Protein AF-A0A6V7WKJ0-F1 (afdb_monomer_lite)

Secondary structure (DSSP, 8-state):
-HHHHHHHHHHHTTHHHHHTS-HHHHHHHHHTS-HHHHHHHHHH-HHHHHHHHHTTTTTT----SEEEEEEEESS-STTTTTSEEEPGGG--------HHHHHHHHHHHHTT--SSS--TT--TTEEEEEEEESSSSTT-EEEE---SS--SHHHHHHHHHH-

pLDDT: mean 71.61, std 14.11, range [31.75, 94.25]

Sequence (163 aa):
MGEFVTKIIIVELNKMQMLNLPTEVKLDILKFLNIDQLLSFQQTNYYFYCLIRQNEGIMACKRLYSAKPIMVQGTIKKLIEGYNFFEIDSGIFEISLEANLLEKWQAALDRQIPVYLSTYDNPPNKKIYTKVALSYEIYDHYMLKLPVYPKTTEEMKIVRCWL

Structure (mmCIF, N/CA/C/O backbone):
data_AF-A0A6V7WKJ0-F1
#
_entry.id   AF-A0A6V7WKJ0-F1
#
loop_
_atom_site.group_PDB
_atom_site.id
_atom_site.type_symbol
_atom_site.label_atom_id
_atom_site.label_alt_id
_atom_site.label_comp_id
_atom_site.label_asym_id
_atom_site.label_entity_id
_atom_site.label_seq_id
_atom_site.pdbx_PDB_ins_code
_atom_site.Cartn_x
_atom_site.Cartn_y
_atom_site.Cartn_z
_atom_site.occupancy
_atom_site.B_iso_or_equiv
_atom_site.auth_seq_id
_atom_site.auth_comp_id
_atom_site.auth_asym_id
_atom_site.auth_atom_id
_atom_site.pdbx_PDB_model_num
ATOM 1 N N . MET A 1 1 ? -33.364 -0.862 -1.268 1.00 36.88 1 MET A N 1
ATOM 2 C CA . MET A 1 1 ? -33.519 0.506 -0.717 1.00 36.88 1 MET A CA 1
ATOM 3 C C . MET A 1 1 ? -33.253 0.605 0.796 1.00 36.88 1 MET A C 1
ATOM 5 O O . MET A 1 1 ? -33.059 1.714 1.266 1.00 36.88 1 MET A O 1
ATOM 9 N N . GLY A 1 2 ? -33.172 -0.508 1.550 1.00 31.75 2 GLY A N 1
ATOM 10 C CA . GLY A 1 2 ? -32.967 -0.491 3.012 1.00 31.75 2 GLY A CA 1
ATOM 11 C C . GLY A 1 2 ? -31.518 -0.419 3.529 1.00 31.75 2 GLY A C 1
ATOM 12 O O . GLY A 1 2 ? -31.329 -0.022 4.665 1.00 31.75 2 GLY A O 1
ATOM 13 N N . GLU A 1 3 ? -30.488 -0.733 2.732 1.00 38.56 3 GLU A N 1
ATOM 14 C CA . GLU A 1 3 ? -29.079 -0.715 3.199 1.00 38.56 3 GLU A CA 1
ATOM 15 C C . GLU A 1 3 ? -28.390 0.657 3.110 1.00 38.56 3 GLU A C 1
ATOM 17 O O . GLU A 1 3 ? -27.432 0.932 3.834 1.00 38.56 3 GLU A O 1
ATOM 22 N N . PHE A 1 4 ? -28.874 1.540 2.233 1.00 37.06 4 PHE A N 1
ATOM 23 C CA . PHE A 1 4 ? -28.284 2.869 2.040 1.00 37.06 4 PHE A CA 1
ATOM 24 C C . PHE A 1 4 ? -28.633 3.830 3.179 1.00 37.06 4 PHE A C 1
ATOM 26 O O . PHE A 1 4 ? -27.804 4.646 3.573 1.00 37.06 4 PHE A O 1
ATOM 33 N N . VAL A 1 5 ? -29.827 3.693 3.760 1.00 34.88 5 VAL A N 1
ATOM 34 C CA . VAL A 1 5 ? -30.276 4.541 4.872 1.00 34.88 5 VAL A CA 1
ATOM 35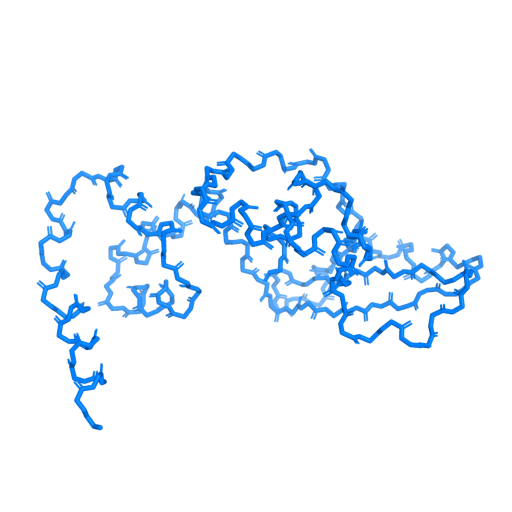 C C . VAL A 1 5 ? -29.554 4.154 6.171 1.00 34.88 5 VAL A C 1
ATOM 37 O O . VAL A 1 5 ? -29.156 5.027 6.937 1.00 34.88 5 VAL A O 1
ATOM 40 N N . THR A 1 6 ? -29.249 2.868 6.378 1.00 35.03 6 THR A N 1
ATOM 41 C CA . THR A 1 6 ? -28.528 2.393 7.573 1.00 35.03 6 THR A CA 1
ATOM 42 C C . THR A 1 6 ? -27.054 2.819 7.594 1.00 35.03 6 THR A C 1
ATOM 44 O O . THR A 1 6 ? -26.534 3.142 8.659 1.00 35.03 6 THR A O 1
ATOM 47 N N . LYS A 1 7 ? -26.374 2.904 6.438 1.00 42.28 7 LYS A N 1
ATOM 48 C CA . LYS A 1 7 ? -24.982 3.400 6.376 1.00 42.28 7 LYS A CA 1
ATOM 49 C C . LYS A 1 7 ? -24.865 4.910 6.599 1.00 42.28 7 LYS A C 1
ATOM 51 O O . LYS A 1 7 ? -23.881 5.352 7.184 1.00 42.28 7 LYS A O 1
ATOM 56 N N . ILE A 1 8 ? -25.864 5.690 6.190 1.00 42.59 8 ILE A N 1
ATOM 57 C CA . ILE A 1 8 ? -25.872 7.147 6.398 1.00 42.59 8 ILE A CA 1
ATOM 58 C C . ILE A 1 8 ? -26.143 7.480 7.875 1.00 42.59 8 ILE A C 1
ATOM 60 O O . ILE A 1 8 ? -25.479 8.345 8.443 1.00 42.59 8 ILE A O 1
ATOM 64 N N . ILE A 1 9 ? -27.017 6.716 8.540 1.00 39.06 9 ILE A N 1
ATOM 65 C CA . ILE A 1 9 ? -27.350 6.921 9.959 1.00 39.06 9 ILE A CA 1
ATOM 66 C C . ILE A 1 9 ? -26.157 6.614 10.891 1.00 39.06 9 ILE A C 1
ATOM 68 O O . ILE A 1 9 ? -25.958 7.335 11.867 1.00 39.06 9 ILE A O 1
ATOM 72 N N . ILE A 1 10 ? -25.298 5.633 10.575 1.00 46.59 10 ILE A N 1
ATOM 73 C CA . ILE A 1 10 ? -24.093 5.334 11.385 1.00 46.59 10 ILE A CA 1
ATOM 74 C C . ILE A 1 10 ? -22.989 6.398 11.205 1.00 46.59 10 ILE A C 1
ATOM 76 O O . ILE A 1 10 ? -22.228 6.657 12.141 1.00 46.59 10 ILE A O 1
ATOM 80 N N . VAL A 1 11 ? -22.914 7.051 10.039 1.00 49.78 11 VAL A N 1
ATOM 81 C CA . VAL A 1 11 ? -21.925 8.112 9.764 1.00 49.78 11 VAL A CA 1
ATOM 82 C C . VAL A 1 11 ? -22.357 9.464 10.345 1.00 49.78 11 VAL A C 1
ATOM 84 O O . VAL A 1 11 ? -21.498 10.241 10.763 1.00 49.78 11 VAL A O 1
ATOM 87 N N . GLU A 1 12 ? -23.658 9.760 10.425 1.00 48.78 12 GLU A N 1
ATOM 88 C CA . GLU A 1 12 ? -24.138 11.033 10.984 1.00 48.78 12 GLU A CA 1
ATOM 89 C C . GLU A 1 12 ? -24.323 11.032 12.509 1.00 48.78 12 GLU A C 1
ATOM 91 O O . GLU A 1 12 ? -23.999 12.039 13.140 1.00 48.78 12 GLU A O 1
ATOM 96 N N . LEU A 1 13 ? -24.729 9.920 13.138 1.00 42.78 13 LEU A N 1
ATOM 97 C CA . LEU A 1 13 ? -24.922 9.867 14.600 1.00 42.78 13 LEU A CA 1
ATOM 98 C C . LEU A 1 13 ? -23.613 9.835 15.420 1.00 42.78 13 LEU A C 1
ATOM 100 O O . LEU A 1 13 ? -23.640 10.111 16.617 1.00 42.78 13 LEU A O 1
ATOM 104 N N . ASN A 1 14 ? -22.457 9.564 14.802 1.00 54.38 14 ASN A N 1
ATOM 105 C CA . ASN A 1 14 ? -21.184 9.361 15.515 1.00 54.38 14 ASN A CA 1
ATOM 106 C C . ASN A 1 14 ? -20.249 10.585 15.582 1.00 54.38 14 ASN A C 1
ATOM 108 O O . ASN A 1 14 ? -19.252 10.550 16.302 1.00 54.38 14 ASN A O 1
ATOM 112 N N . LYS A 1 15 ? -20.528 11.691 14.878 1.00 55.78 15 LYS A N 1
ATOM 113 C CA . LYS A 1 15 ? -19.563 12.808 14.757 1.00 55.78 15 LYS A CA 1
ATOM 114 C C . LYS A 1 15 ? -19.380 13.606 16.055 1.00 55.78 15 LYS A C 1
ATOM 116 O O . LYS A 1 15 ? -18.252 13.946 16.400 1.00 55.78 15 LYS A O 1
ATOM 121 N N . MET A 1 16 ? -20.459 13.863 16.803 1.00 55.41 16 MET A N 1
ATOM 122 C CA . MET A 1 16 ? -20.375 14.537 18.112 1.00 55.41 16 MET A CA 1
ATOM 123 C C . MET A 1 16 ? -19.791 13.637 19.206 1.00 55.41 16 MET A C 1
ATOM 125 O O . MET A 1 16 ? -19.070 14.122 20.072 1.00 55.41 16 MET A O 1
ATOM 129 N N . GLN A 1 17 ? -20.052 12.328 19.155 1.00 66.62 17 GLN A N 1
ATOM 130 C CA . GLN A 1 17 ? -19.491 11.379 20.121 1.00 66.62 17 GLN A CA 1
ATOM 131 C C . GLN A 1 17 ? -17.995 11.164 19.886 1.00 66.62 17 GLN A C 1
ATOM 133 O O . GLN A 1 17 ? -17.217 11.150 20.837 1.00 66.62 17 GLN A O 1
ATOM 138 N N . MET A 1 18 ? -17.573 11.093 18.620 1.00 75.81 18 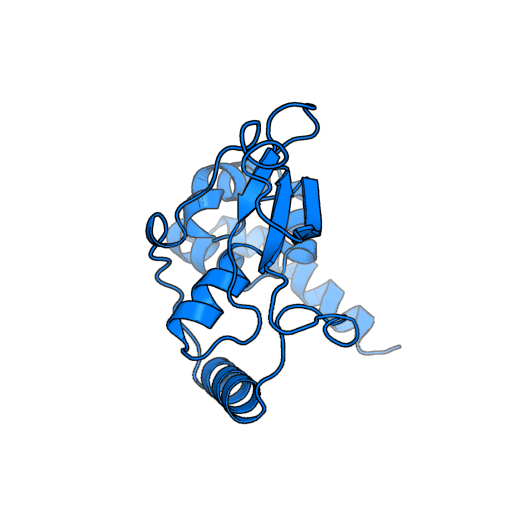MET A N 1
ATOM 139 C CA . MET A 1 18 ? -16.169 10.922 18.266 1.00 75.81 18 MET A CA 1
ATOM 140 C C . MET A 1 18 ? -15.313 12.123 18.680 1.00 75.81 18 MET A C 1
ATOM 142 O O . MET A 1 18 ? -14.178 11.919 19.091 1.00 75.81 18 MET A O 1
ATOM 146 N N . LEU A 1 19 ? -15.832 13.359 18.647 1.00 78.50 19 LEU A N 1
ATOM 147 C CA . LEU A 1 19 ? -15.104 14.548 19.126 1.00 78.50 19 LEU A CA 1
ATOM 148 C C . LEU A 1 19 ? -14.702 14.452 20.608 1.00 78.50 19 LEU A C 1
ATOM 150 O O . LEU A 1 19 ? -13.655 14.987 20.975 1.00 78.50 19 LEU A O 1
ATOM 154 N N . ASN A 1 20 ? -15.470 13.718 21.418 1.00 84.94 20 ASN A N 1
ATOM 155 C CA . ASN A 1 20 ? -15.216 13.527 22.848 1.00 84.94 20 ASN A CA 1
ATOM 156 C C . ASN A 1 20 ? -14.223 12.392 23.152 1.00 84.94 20 ASN A C 1
ATOM 158 O O . ASN A 1 20 ? -13.836 12.214 24.305 1.00 84.94 20 ASN A O 1
ATOM 162 N N . LEU A 1 21 ? -13.805 11.621 22.144 1.00 83.50 21 LEU A N 1
ATOM 163 C CA . LEU A 1 21 ? -12.818 10.560 22.325 1.00 83.50 21 LEU A CA 1
ATOM 164 C C . LEU A 1 21 ? -11.391 11.132 22.431 1.00 83.50 21 LEU A C 1
ATOM 166 O O . LEU A 1 21 ? -11.106 12.197 21.870 1.00 83.50 21 LEU A O 1
ATOM 170 N N . PRO A 1 22 ? -10.460 10.427 23.091 1.00 88.50 22 PRO A N 1
ATOM 171 C CA . PRO A 1 22 ? -9.038 10.746 23.014 1.00 88.50 22 PRO A CA 1
ATOM 172 C C . PRO A 1 22 ? -8.527 10.751 21.567 1.00 88.50 22 PRO A C 1
ATOM 174 O O . PRO A 1 22 ? -9.073 10.071 20.693 1.00 88.50 22 PRO A O 1
ATOM 177 N N . THR A 1 23 ? -7.476 11.527 21.305 1.00 84.50 23 THR A N 1
ATOM 178 C CA . THR A 1 23 ? -6.882 11.673 19.966 1.00 84.50 23 THR A CA 1
ATOM 179 C C . THR A 1 23 ? -6.427 10.333 19.396 1.00 84.50 23 THR A C 1
ATOM 181 O O . THR A 1 23 ? -6.680 10.049 18.231 1.00 84.50 23 THR A O 1
ATOM 184 N N . GLU A 1 24 ? -5.833 9.479 20.221 1.00 82.19 24 GLU A N 1
ATOM 185 C CA . GLU A 1 24 ? -5.335 8.156 19.848 1.00 82.19 24 GLU A CA 1
ATOM 186 C C . GLU A 1 24 ? -6.482 7.262 19.363 1.00 82.19 24 GLU A C 1
ATOM 188 O O . GLU A 1 24 ? -6.414 6.687 18.280 1.00 82.19 24 GLU A O 1
ATOM 193 N N . VAL A 1 25 ? -7.592 7.241 20.109 1.00 80.38 25 VAL A N 1
ATOM 194 C CA . VAL A 1 25 ? -8.785 6.449 19.771 1.00 80.38 25 VAL A CA 1
ATOM 195 C C . VAL A 1 25 ? -9.423 6.951 18.475 1.00 80.38 25 VAL A C 1
ATOM 197 O O . VAL A 1 25 ? -9.848 6.156 17.639 1.00 80.38 25 VAL A O 1
ATOM 200 N N . LYS A 1 26 ? -9.460 8.275 18.264 1.00 86.12 26 LYS A N 1
ATOM 201 C CA . LYS A 1 26 ? -9.928 8.860 16.998 1.00 86.12 26 LYS A CA 1
ATOM 202 C C . LYS A 1 26 ? -9.060 8.401 15.832 1.00 86.12 26 LYS A C 1
ATOM 204 O O . LYS A 1 26 ? -9.602 8.016 14.803 1.00 86.12 26 LYS A O 1
ATOM 209 N N . LEU A 1 27 ? -7.738 8.451 15.981 1.00 82.81 27 LEU A N 1
ATOM 210 C CA . LEU A 1 27 ? -6.799 8.032 14.941 1.00 82.81 27 LEU A CA 1
ATOM 211 C C . LEU A 1 27 ? -6.934 6.542 14.629 1.00 82.81 27 LEU A C 1
ATOM 213 O O . LEU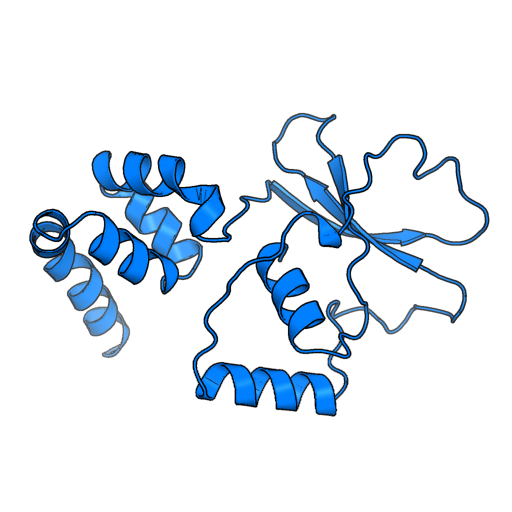 A 1 27 ? -6.931 6.181 13.456 1.00 82.81 27 LEU A O 1
ATOM 217 N N . ASP A 1 28 ? -7.117 5.698 15.642 1.00 77.50 28 ASP A N 1
ATOM 218 C CA . ASP A 1 28 ? -7.355 4.272 15.432 1.00 77.50 28 ASP A CA 1
ATOM 219 C C . ASP A 1 28 ? -8.642 4.021 14.650 1.00 77.50 28 ASP A C 1
ATOM 221 O O . ASP A 1 28 ? -8.599 3.294 13.666 1.00 77.50 28 ASP A O 1
ATOM 225 N N . ILE A 1 29 ? -9.747 4.697 14.981 1.00 80.94 29 ILE A N 1
ATOM 226 C CA . ILE A 1 29 ? -10.995 4.618 14.201 1.00 80.94 29 ILE A CA 1
ATOM 227 C C . ILE A 1 29 ? -10.768 5.072 12.749 1.00 80.94 29 ILE A C 1
ATOM 229 O O . ILE A 1 29 ? -11.230 4.417 11.814 1.00 80.94 29 ILE A O 1
ATOM 233 N N . LEU A 1 30 ? -10.046 6.179 12.546 1.00 81.69 30 LEU A N 1
ATOM 234 C CA . LEU A 1 30 ? -9.785 6.740 11.217 1.00 81.69 30 LEU A CA 1
ATOM 235 C C . LEU A 1 30 ? -8.955 5.804 10.325 1.00 81.69 30 LEU A C 1
ATOM 237 O O . LEU A 1 30 ? -9.181 5.791 9.118 1.00 81.69 30 LEU A O 1
ATOM 241 N N . LYS A 1 31 ? -8.060 4.977 10.888 1.00 76.62 31 LYS A N 1
ATOM 242 C CA . LYS A 1 31 ? -7.279 3.976 10.128 1.00 76.62 31 LYS A CA 1
ATOM 243 C C . LYS A 1 31 ? -8.147 2.901 9.460 1.00 76.62 31 LYS A C 1
ATOM 245 O O . LYS A 1 31 ? -7.698 2.275 8.502 1.00 76.62 31 LYS A O 1
ATOM 250 N N . PHE A 1 32 ? -9.369 2.673 9.948 1.00 70.75 32 PHE A N 1
ATOM 251 C CA . PHE A 1 32 ? -10.295 1.684 9.380 1.00 70.75 32 PHE A CA 1
ATOM 252 C C . PHE A 1 32 ? -11.183 2.245 8.263 1.00 70.75 32 PHE A C 1
ATOM 254 O O . PHE A 1 32 ? -11.896 1.486 7.605 1.00 70.75 32 PHE A O 1
ATOM 261 N N . LEU A 1 33 ? -11.162 3.560 8.040 1.00 71.69 33 LEU A N 1
ATOM 262 C CA . LEU A 1 33 ? -11.923 4.194 6.972 1.00 71.69 33 LEU A CA 1
ATOM 263 C C . LEU A 1 33 ? -11.211 4.021 5.625 1.00 71.69 33 LEU A C 1
ATOM 265 O O . LEU A 1 33 ? -9.989 4.113 5.530 1.00 71.69 33 LEU A O 1
ATOM 269 N N . ASN A 1 34 ? -11.984 3.805 4.559 1.00 66.00 34 ASN A N 1
ATOM 270 C CA . ASN A 1 34 ? -11.442 3.894 3.203 1.00 66.00 34 ASN A CA 1
ATOM 271 C C . ASN A 1 34 ? -11.204 5.364 2.799 1.00 66.00 34 ASN A C 1
ATOM 273 O O . ASN A 1 34 ? -11.616 6.293 3.498 1.00 66.00 34 ASN A O 1
ATOM 277 N N . ILE A 1 35 ? -10.545 5.586 1.657 1.00 69.94 35 ILE A N 1
ATOM 278 C CA . ILE A 1 35 ? -10.148 6.937 1.239 1.00 69.94 35 ILE A CA 1
ATOM 279 C C . ILE A 1 35 ? -11.347 7.874 1.029 1.00 69.94 35 ILE A C 1
ATOM 281 O O . ILE A 1 35 ? -11.295 9.024 1.457 1.00 69.94 35 ILE A O 1
ATOM 285 N N . ASP A 1 36 ? -12.457 7.382 0.473 1.00 73.50 36 ASP A N 1
ATOM 286 C CA . ASP A 1 36 ? -13.672 8.179 0.260 1.00 73.50 36 ASP A CA 1
ATOM 287 C C . ASP A 1 36 ? -14.312 8.594 1.592 1.00 73.50 36 ASP A C 1
ATOM 289 O O . ASP A 1 36 ? -14.763 9.729 1.762 1.00 73.50 36 ASP A O 1
ATOM 293 N N . GLN A 1 37 ? -14.309 7.692 2.576 1.00 73.75 37 GLN A N 1
ATOM 294 C CA . GLN A 1 37 ? -14.791 7.960 3.928 1.00 73.75 37 GLN A CA 1
ATOM 295 C C . GLN A 1 37 ? -13.883 8.952 4.664 1.00 73.75 37 GLN A C 1
ATOM 297 O O . GLN A 1 37 ? -14.391 9.880 5.291 1.00 73.75 37 GLN A O 1
ATOM 302 N N . LEU A 1 38 ? -12.557 8.816 4.552 1.00 76.69 38 LEU A N 1
ATOM 303 C CA . LEU A 1 38 ? -11.591 9.774 5.103 1.00 76.69 38 LEU A CA 1
ATOM 304 C C . LEU A 1 38 ? -11.777 11.169 4.503 1.00 76.69 38 LEU A C 1
ATOM 306 O O . LEU A 1 38 ? -11.841 12.151 5.244 1.00 76.69 38 LEU A O 1
ATOM 310 N N . LEU A 1 39 ? -11.930 11.260 3.179 1.00 74.19 39 LEU A N 1
ATOM 311 C CA . LEU A 1 39 ? -12.189 12.519 2.480 1.00 74.19 39 LEU A CA 1
ATOM 312 C C . LEU A 1 39 ? -13.506 13.151 2.936 1.00 74.19 39 LEU A C 1
ATOM 314 O O . LEU A 1 39 ? -13.549 14.352 3.209 1.00 74.19 39 LEU A O 1
ATOM 318 N N . SER A 1 40 ? -14.558 12.344 3.092 1.00 75.06 40 SER A N 1
ATOM 319 C CA . SER A 1 40 ? -15.832 12.804 3.644 1.00 75.06 40 SER A CA 1
ATOM 320 C C . SER A 1 40 ? -15.656 13.365 5.062 1.00 75.06 40 SER A C 1
ATOM 322 O O . SER A 1 40 ? -16.111 14.472 5.350 1.00 75.06 40 SER A O 1
ATOM 324 N N . PHE A 1 41 ? -14.909 12.680 5.936 1.00 76.81 41 PHE A N 1
ATOM 325 C CA . PHE A 1 41 ? -14.611 13.165 7.288 1.00 76.81 41 PHE A CA 1
ATOM 326 C C . PHE A 1 41 ? -13.838 14.491 7.285 1.00 76.81 41 PHE A C 1
ATOM 328 O O . PHE A 1 41 ? -14.212 15.411 8.017 1.00 76.81 41 PHE A O 1
ATOM 335 N N . GLN A 1 42 ? -12.827 14.634 6.424 1.00 79.62 42 GLN A N 1
ATOM 336 C CA . GLN A 1 42 ? -12.068 15.881 6.277 1.00 79.62 42 GLN A CA 1
ATOM 337 C C . GLN A 1 42 ? -12.949 17.054 5.840 1.00 79.62 42 GLN A C 1
ATOM 339 O O . GLN A 1 42 ? -12.762 18.171 6.311 1.00 79.62 42 GLN A O 1
ATOM 344 N N . GLN A 1 43 ? -13.921 16.815 4.961 1.00 73.94 43 GLN A N 1
ATOM 345 C CA . GLN A 1 43 ? -14.819 17.864 4.472 1.00 73.94 43 GLN A CA 1
ATOM 346 C C . GLN A 1 43 ? -15.911 18.233 5.481 1.00 73.94 43 GLN A C 1
ATOM 348 O O . GLN A 1 43 ? -16.463 19.327 5.418 1.00 73.94 43 GLN A O 1
ATOM 353 N N . THR A 1 44 ? -16.226 17.341 6.423 1.00 75.06 44 THR A N 1
ATOM 354 C CA . THR A 1 44 ? -17.321 17.573 7.376 1.00 75.06 44 THR A CA 1
ATOM 355 C C . THR A 1 44 ? -16.957 18.479 8.546 1.00 75.06 44 THR A C 1
ATOM 357 O O . THR A 1 44 ? -17.842 19.138 9.087 1.00 75.06 44 THR A O 1
ATOM 360 N N . ASN A 1 45 ? -15.691 18.512 8.978 1.00 80.75 45 ASN A N 1
ATOM 361 C CA . ASN A 1 45 ? -15.278 19.320 10.125 1.00 80.75 45 ASN A CA 1
ATOM 362 C C . ASN A 1 45 ? -13.794 19.704 10.049 1.00 80.75 45 ASN A C 1
ATOM 364 O O . ASN A 1 45 ? -12.932 18.848 9.842 1.00 80.75 45 ASN A O 1
ATOM 368 N N . TYR A 1 46 ? -13.494 20.979 10.319 1.00 81.31 46 TYR A N 1
ATOM 369 C CA . TYR A 1 46 ? -12.129 21.509 10.353 1.00 81.31 46 TYR A CA 1
ATOM 370 C C . TYR A 1 46 ? -11.204 20.758 11.330 1.00 81.31 46 TYR A C 1
ATOM 372 O O . TYR A 1 46 ? -10.034 20.541 11.030 1.00 81.31 46 TYR A O 1
ATOM 380 N N . TYR A 1 47 ? -11.724 20.288 12.467 1.00 85.88 47 TYR A N 1
ATOM 381 C CA . TYR A 1 47 ? -10.967 19.466 13.411 1.00 85.88 47 TYR A CA 1
ATOM 382 C C . TYR A 1 47 ? -10.491 18.157 12.776 1.00 85.88 47 TYR A C 1
ATOM 384 O O . TYR A 1 47 ? -9.308 17.842 12.853 1.00 85.88 47 TYR A O 1
ATOM 392 N N . PHE A 1 48 ? -11.384 17.408 12.117 1.00 84.06 48 PHE A N 1
ATOM 393 C CA . PHE A 1 48 ? -11.008 16.154 11.459 1.00 84.06 48 PHE A CA 1
ATOM 394 C C . PHE A 1 48 ? -10.094 16.399 10.260 1.00 84.06 48 PHE A C 1
ATOM 396 O O . PHE A 1 48 ? -9.165 15.626 10.046 1.00 84.06 48 PHE A O 1
ATOM 403 N N . TYR A 1 49 ? -10.283 17.506 9.537 1.00 84.31 49 TYR A N 1
ATOM 404 C CA . TYR A 1 49 ? -9.326 17.953 8.528 1.00 84.31 49 TYR A CA 1
ATOM 405 C C . TYR A 1 49 ? -7.914 18.109 9.111 1.00 84.31 49 TYR A C 1
ATOM 407 O O . TYR A 1 49 ? -6.973 17.496 8.602 1.00 84.31 49 TYR A O 1
ATOM 415 N N . CYS A 1 50 ? -7.765 18.871 10.199 1.00 87.75 50 CYS A N 1
ATOM 416 C CA . CYS A 1 50 ? -6.479 19.071 10.865 1.00 87.75 50 CYS A CA 1
ATOM 417 C C . CYS A 1 50 ? -5.910 17.767 11.431 1.00 87.75 50 CYS A C 1
ATOM 419 O O . CYS A 1 50 ? -4.740 17.474 11.196 1.00 87.75 50 CYS A O 1
ATOM 421 N N . LEU A 1 51 ? -6.733 16.975 12.124 1.00 86.12 51 LEU A N 1
ATOM 422 C CA . LEU A 1 51 ? -6.329 15.717 12.747 1.00 86.12 51 LEU A CA 1
ATOM 423 C C . LEU A 1 51 ? -5.808 14.721 11.707 1.00 86.12 51 LEU A C 1
ATOM 425 O O . LEU A 1 51 ? -4.753 14.124 11.909 1.00 86.12 51 LEU A O 1
ATOM 429 N N . ILE A 1 52 ? -6.513 14.570 10.584 1.00 84.00 52 ILE A N 1
ATOM 430 C CA . ILE A 1 52 ? -6.097 13.666 9.510 1.00 84.00 52 ILE A CA 1
ATOM 431 C C . ILE A 1 52 ? -4.813 14.174 8.861 1.00 84.00 52 ILE A C 1
ATOM 433 O O . ILE A 1 52 ? -3.856 13.418 8.744 1.00 84.00 52 ILE A O 1
ATOM 437 N N . ARG A 1 53 ? -4.748 15.467 8.524 1.00 81.88 53 ARG A N 1
ATOM 438 C CA . ARG A 1 53 ? -3.577 16.063 7.866 1.00 81.88 53 ARG A CA 1
ATOM 439 C C . ARG A 1 53 ? -2.308 15.972 8.719 1.00 81.88 53 ARG A C 1
ATOM 441 O O . ARG A 1 53 ? -1.238 15.695 8.194 1.00 81.88 53 ARG A O 1
ATOM 448 N N . GLN A 1 54 ? -2.417 16.185 10.030 1.00 85.19 54 GLN A N 1
ATOM 449 C CA . GLN A 1 54 ? -1.286 16.090 10.961 1.00 85.19 54 GLN A CA 1
ATOM 450 C C . GLN A 1 54 ? -0.779 14.653 11.146 1.00 85.19 54 GLN A C 1
ATOM 452 O O . GLN A 1 54 ? 0.358 14.466 11.566 1.00 85.19 54 GLN A O 1
ATOM 457 N N . ASN A 1 55 ? -1.599 13.649 10.822 1.00 78.50 55 ASN A N 1
ATOM 458 C CA . ASN A 1 55 ? -1.298 12.235 11.040 1.00 78.50 55 ASN A CA 1
ATOM 459 C C . ASN A 1 55 ? -1.289 11.413 9.732 1.00 78.50 55 ASN A C 1
ATOM 461 O O . ASN A 1 55 ? -1.326 10.184 9.789 1.00 78.50 55 ASN A O 1
ATOM 465 N N . GLU A 1 56 ? -1.200 12.055 8.557 1.00 71.62 56 GLU A N 1
ATOM 466 C CA . GLU A 1 56 ? -1.193 11.382 7.239 1.00 71.62 56 GLU A CA 1
ATOM 467 C C . GLU A 1 56 ? -0.104 10.299 7.140 1.00 71.62 56 GLU A C 1
ATOM 469 O O . GLU A 1 56 ? -0.344 9.226 6.586 1.00 71.62 56 GLU A O 1
ATOM 474 N N . GLY A 1 57 ? 1.066 10.537 7.746 1.00 64.62 57 GLY A N 1
ATOM 475 C CA . GLY A 1 57 ? 2.166 9.569 7.779 1.00 64.62 57 GLY A CA 1
ATOM 476 C C . GLY A 1 57 ? 1.857 8.285 8.561 1.00 64.62 57 GLY A C 1
ATOM 477 O O . GLY A 1 57 ? 2.399 7.236 8.231 1.00 64.62 57 GLY A O 1
ATOM 478 N N . ILE A 1 58 ? 0.964 8.347 9.555 1.00 65.50 58 ILE A N 1
ATOM 479 C CA . ILE A 1 58 ? 0.593 7.211 10.421 1.00 65.50 58 ILE A CA 1
ATOM 480 C C . ILE A 1 58 ? -0.621 6.461 9.856 1.00 65.50 58 ILE A C 1
ATOM 482 O O . ILE A 1 58 ? -0.767 5.260 10.064 1.00 65.50 58 ILE A O 1
ATOM 486 N N . MET A 1 59 ? -1.489 7.141 9.103 1.00 63.84 59 MET A N 1
ATOM 487 C CA . MET A 1 59 ? -2.659 6.515 8.471 1.00 63.84 59 MET A CA 1
ATOM 488 C C . MET A 1 59 ? -2.317 5.719 7.203 1.00 63.84 59 MET A C 1
ATOM 490 O O . MET A 1 59 ? -3.227 5.220 6.545 1.00 63.84 59 MET A O 1
ATOM 494 N N . ALA A 1 60 ? -1.030 5.623 6.838 1.00 59.06 60 ALA A N 1
ATOM 495 C CA . ALA A 1 60 ? -0.538 4.996 5.606 1.00 59.06 60 ALA A CA 1
ATOM 496 C C . ALA A 1 60 ? -1.242 5.499 4.326 1.00 59.06 60 ALA A C 1
ATOM 498 O O . ALA A 1 60 ? -1.227 4.833 3.296 1.00 59.06 60 ALA A O 1
ATOM 499 N N . CYS A 1 61 ? -1.851 6.686 4.381 1.00 55.50 61 CYS A N 1
ATOM 500 C CA . CYS A 1 61 ? -2.593 7.287 3.284 1.00 55.50 61 CYS A CA 1
ATOM 501 C C . CYS A 1 61 ? -1.722 8.364 2.641 1.00 55.50 61 CYS A C 1
ATOM 503 O O . CYS A 1 61 ? -1.921 9.557 2.882 1.00 55.50 61 CYS A O 1
ATOM 505 N N . LYS A 1 62 ? -0.741 7.974 1.817 1.00 60.09 62 LYS A N 1
ATOM 506 C CA . LYS A 1 62 ? -0.112 8.963 0.936 1.00 60.09 62 LYS A CA 1
ATOM 507 C C . LYS A 1 62 ? -1.118 9.343 -0.138 1.00 60.09 62 LYS A C 1
ATOM 509 O O . LYS A 1 62 ? -1.463 8.535 -0.994 1.00 60.09 62 LYS A O 1
ATOM 514 N N . ARG A 1 63 ? -1.597 10.586 -0.096 1.00 62.06 63 ARG A N 1
ATOM 515 C CA . ARG A 1 63 ? -2.420 11.138 -1.173 1.00 62.06 63 ARG A CA 1
ATOM 516 C C . ARG A 1 63 ? -1.603 11.153 -2.458 1.00 62.06 63 ARG A C 1
ATOM 518 O O . ARG A 1 63 ? -0.576 11.823 -2.543 1.00 62.06 63 ARG A O 1
ATOM 525 N N . LEU A 1 64 ? -2.078 10.411 -3.450 1.00 66.50 64 LEU A N 1
ATOM 526 C CA . LEU A 1 64 ? -1.526 10.428 -4.794 1.00 66.50 64 LEU A CA 1
ATOM 527 C C . LEU A 1 64 ? -2.425 11.288 -5.670 1.00 66.50 64 LEU A C 1
ATOM 529 O O . LEU A 1 64 ? -3.633 11.071 -5.737 1.00 66.50 64 LEU A O 1
ATOM 533 N N . TYR A 1 65 ? -1.829 12.239 -6.378 1.00 71.31 65 TYR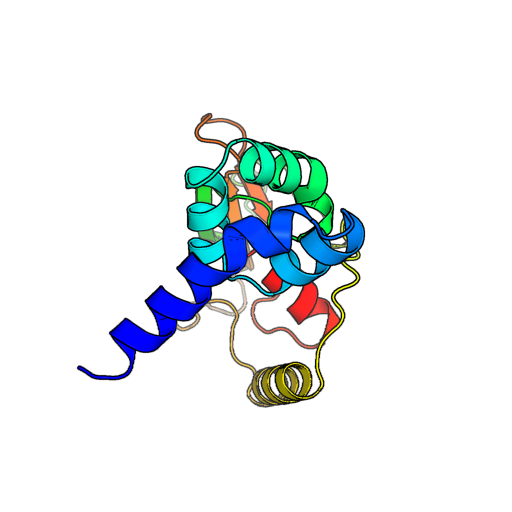 A N 1
ATOM 534 C CA . TYR A 1 65 ? -2.517 12.958 -7.442 1.00 71.31 65 TYR A CA 1
ATOM 535 C C . TYR A 1 65 ? -2.755 12.043 -8.654 1.00 71.31 65 TYR A C 1
ATOM 537 O O . TYR A 1 65 ? -3.791 12.105 -9.312 1.00 71.31 65 TYR A O 1
ATOM 545 N N . SER A 1 66 ? -1.798 11.159 -8.950 1.00 75.38 66 SER A N 1
ATOM 546 C CA . SER A 1 66 ? -1.975 10.105 -9.950 1.00 75.38 66 SER A CA 1
ATOM 547 C C . SER A 1 66 ? -1.044 8.927 -9.684 1.00 75.38 66 SER A C 1
ATOM 549 O O . SER A 1 66 ? 0.068 9.121 -9.195 1.00 75.38 66 SER A O 1
ATOM 551 N N . ALA A 1 67 ? -1.483 7.726 -10.058 1.00 76.94 67 ALA A N 1
ATOM 552 C CA . ALA A 1 67 ? -0.657 6.528 -10.143 1.00 76.94 67 ALA A CA 1
ATOM 553 C C . ALA A 1 67 ? -0.915 5.851 -11.491 1.00 76.94 67 ALA A C 1
ATOM 555 O O . ALA A 1 67 ? -2.065 5.600 -11.855 1.00 76.94 67 ALA A O 1
ATOM 556 N N . LYS A 1 68 ? 0.143 5.604 -12.268 1.00 78.44 68 LYS A N 1
ATOM 557 C CA . LYS A 1 68 ? 0.037 4.935 -13.571 1.00 78.44 68 LYS A CA 1
ATOM 558 C C . LYS A 1 68 ? 1.165 3.922 -13.751 1.00 78.44 68 LYS A C 1
ATOM 560 O O . LYS A 1 68 ? 2.325 4.278 -13.519 1.00 78.44 68 LYS A O 1
ATOM 565 N N . PRO A 1 69 ? 0.867 2.691 -14.200 1.00 76.75 69 PRO A N 1
ATOM 566 C CA . PRO A 1 69 ? 1.907 1.756 -14.591 1.00 76.75 69 PRO A CA 1
ATOM 567 C C . PRO A 1 69 ? 2.616 2.267 -15.849 1.00 76.75 69 PRO A C 1
ATOM 569 O O . PRO A 1 69 ? 1.986 2.742 -16.795 1.00 76.75 69 PRO A O 1
ATOM 572 N N . ILE A 1 70 ? 3.938 2.155 -15.863 1.00 77.69 70 ILE A N 1
ATOM 573 C CA . ILE A 1 70 ? 4.806 2.482 -16.988 1.00 77.69 70 ILE A CA 1
ATOM 574 C C . ILE A 1 70 ? 5.650 1.253 -17.298 1.00 77.69 70 ILE A C 1
ATOM 576 O O . ILE A 1 70 ? 6.382 0.743 -16.449 1.00 77.69 70 ILE A O 1
ATOM 580 N N . MET A 1 71 ? 5.550 0.786 -18.540 1.00 73.00 71 MET A N 1
ATOM 581 C CA . MET A 1 71 ? 6.408 -0.268 -19.066 1.00 73.00 71 MET A CA 1
ATOM 582 C C . MET A 1 71 ? 7.692 0.346 -19.613 1.00 73.00 71 MET A C 1
ATOM 584 O O . MET A 1 71 ? 7.647 1.224 -20.473 1.00 73.00 71 MET A O 1
ATOM 588 N N . VAL A 1 72 ? 8.837 -0.148 -19.151 1.00 71.44 72 VAL A N 1
ATOM 589 C CA . VAL A 1 72 ? 10.152 0.258 -19.656 1.00 71.44 72 VAL A CA 1
ATOM 590 C C . VAL A 1 72 ? 10.791 -0.931 -20.373 1.00 71.44 72 VA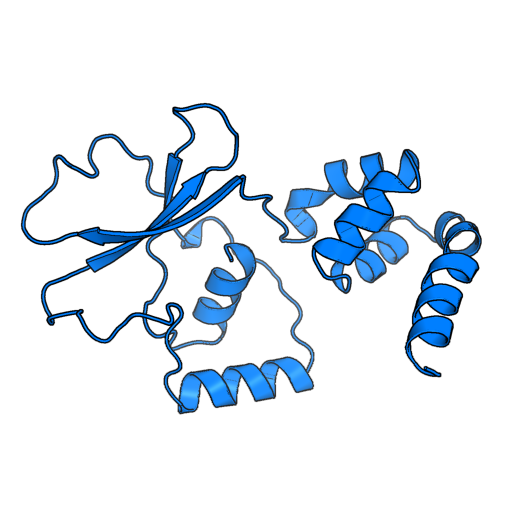L A C 1
ATOM 592 O O . VAL A 1 72 ? 10.912 -2.019 -19.804 1.00 71.44 72 VAL A O 1
ATOM 595 N N . GLN A 1 73 ? 11.191 -0.726 -21.631 1.00 63.56 73 GLN A N 1
ATOM 596 C CA . GLN A 1 73 ? 11.825 -1.733 -22.488 1.00 63.56 73 GLN A CA 1
ATOM 597 C C . GLN A 1 73 ? 13.243 -1.286 -22.882 1.00 63.56 73 GLN A C 1
ATOM 599 O O . GLN A 1 73 ? 13.433 -0.154 -23.314 1.00 63.56 73 GLN A O 1
ATOM 604 N N . GLY A 1 74 ? 14.230 -2.185 -22.777 1.00 65.62 74 GLY A N 1
ATOM 605 C CA . GLY A 1 74 ? 15.615 -1.949 -23.218 1.00 65.62 74 GLY A CA 1
ATOM 606 C C . GLY A 1 74 ? 16.519 -1.212 -22.213 1.00 65.62 74 GLY A C 1
ATOM 607 O O . GLY A 1 74 ? 16.165 -1.017 -21.051 1.00 65.62 74 GLY A O 1
ATOM 608 N N . THR A 1 75 ? 17.717 -0.814 -22.663 1.00 54.56 75 THR A N 1
ATOM 609 C CA . THR A 1 75 ? 18.781 -0.162 -21.866 1.00 54.56 75 THR A CA 1
ATOM 610 C C . THR A 1 75 ? 18.509 1.327 -21.656 1.00 54.56 75 THR A C 1
ATOM 612 O O . THR A 1 75 ? 19.334 2.186 -21.961 1.00 54.56 75 THR A O 1
ATOM 615 N N . ILE A 1 76 ? 17.314 1.679 -21.195 1.00 57.72 76 ILE A N 1
ATOM 616 C CA . ILE A 1 76 ? 16.923 3.080 -21.124 1.00 57.72 76 ILE A CA 1
ATOM 617 C C . ILE A 1 76 ? 17.197 3.632 -19.728 1.00 57.72 76 ILE A C 1
ATOM 619 O O . ILE A 1 76 ? 16.306 3.785 -18.903 1.00 57.72 76 ILE A O 1
ATOM 623 N N . LYS A 1 77 ? 18.462 3.979 -19.502 1.00 55.72 77 LYS A N 1
ATOM 624 C CA . LYS A 1 77 ? 18.887 4.850 -18.401 1.00 55.72 77 LYS A CA 1
ATOM 625 C C . LYS A 1 77 ? 18.264 6.258 -18.557 1.00 55.72 77 LYS A C 1
ATOM 627 O O . LYS A 1 77 ? 17.744 6.809 -17.599 1.00 55.72 77 LYS A O 1
ATOM 632 N N . LYS A 1 78 ? 18.123 6.751 -19.799 1.00 59.06 78 LYS A N 1
ATOM 633 C CA . LYS A 1 78 ? 17.623 8.106 -20.142 1.00 59.06 78 LYS A CA 1
ATOM 634 C C . LYS A 1 78 ? 16.157 8.442 -19.809 1.00 59.06 78 LYS A C 1
ATOM 636 O O . LYS A 1 78 ? 15.874 9.584 -19.479 1.00 59.06 78 LYS A O 1
ATOM 641 N N . LEU A 1 79 ? 15.211 7.500 -19.903 1.00 60.69 79 LEU A N 1
ATOM 642 C CA . LEU A 1 79 ? 13.783 7.740 -19.586 1.00 60.69 79 LEU A CA 1
ATOM 643 C C . LEU A 1 79 ? 13.554 7.883 -18.080 1.00 60.69 79 LEU A C 1
ATOM 645 O O . LEU A 1 79 ? 12.561 8.473 -17.669 1.00 60.69 79 LEU A O 1
ATOM 649 N N . ILE A 1 80 ? 14.446 7.302 -17.280 1.00 64.88 80 ILE A N 1
ATOM 650 C CA . ILE A 1 80 ? 14.352 7.246 -15.822 1.00 64.88 80 ILE A CA 1
ATOM 651 C C . ILE A 1 80 ? 15.364 8.166 -15.128 1.00 64.88 80 ILE A C 1
ATOM 653 O O . ILE A 1 80 ? 15.167 8.478 -13.964 1.00 64.88 80 ILE A O 1
ATOM 657 N N . GLU A 1 81 ? 16.375 8.673 -15.844 1.00 64.94 81 GLU A N 1
ATOM 658 C CA . GLU A 1 81 ? 17.370 9.650 -15.358 1.00 64.94 81 GLU A CA 1
ATOM 659 C C . GLU A 1 81 ? 16.757 10.966 -14.841 1.00 64.94 81 GLU A C 1
ATOM 661 O O . GLU A 1 81 ? 17.391 11.651 -14.047 1.00 64.94 81 GLU A O 1
ATOM 666 N N . GLY A 1 82 ? 15.531 11.310 -15.249 1.00 67.81 82 GLY A N 1
ATOM 667 C CA . GLY A 1 82 ? 14.806 12.490 -14.759 1.00 67.81 82 GLY A CA 1
ATOM 668 C C . GLY A 1 82 ? 13.836 12.228 -13.603 1.00 67.81 82 GLY A C 1
ATOM 669 O O . GLY A 1 82 ? 13.157 13.157 -13.177 1.00 67.81 82 GLY A O 1
ATOM 670 N N . TYR A 1 83 ? 13.718 10.984 -13.129 1.00 70.81 83 TYR A N 1
ATOM 671 C CA . TYR A 1 83 ? 12.789 10.621 -12.060 1.00 70.81 83 TYR A CA 1
ATOM 672 C C . TYR A 1 83 ? 13.534 10.244 -10.788 1.00 70.81 83 TYR A C 1
ATOM 674 O O . TYR A 1 83 ? 14.487 9.465 -10.810 1.00 70.81 83 TYR A O 1
ATOM 682 N N . ASN A 1 84 ? 13.022 10.721 -9.657 1.00 73.31 84 ASN A N 1
ATOM 683 C CA . ASN A 1 84 ? 13.466 10.242 -8.360 1.00 73.31 84 ASN A CA 1
ATOM 684 C C . ASN A 1 84 ? 12.866 8.853 -8.115 1.00 73.31 84 ASN A C 1
ATOM 686 O O . ASN A 1 84 ? 11.645 8.662 -8.146 1.00 73.31 84 ASN A O 1
ATOM 690 N N . PHE A 1 85 ? 13.728 7.868 -7.888 1.00 70.81 85 PHE A N 1
ATOM 691 C CA . PHE A 1 85 ? 13.298 6.555 -7.432 1.00 70.81 85 PHE A CA 1
ATOM 692 C C . PHE A 1 85 ? 13.071 6.603 -5.931 1.00 70.81 85 PHE A C 1
ATOM 694 O O . PHE A 1 85 ? 13.921 7.086 -5.187 1.00 70.81 85 PHE A O 1
ATOM 701 N N . PHE A 1 86 ? 11.935 6.076 -5.493 1.00 68.94 86 PHE A N 1
ATOM 702 C CA . PHE A 1 86 ? 11.727 5.800 -4.081 1.00 68.94 86 PHE A CA 1
ATOM 703 C C . PHE A 1 86 ? 12.190 4.372 -3.807 1.00 68.94 86 PHE A C 1
ATOM 705 O O . PHE A 1 86 ? 11.675 3.426 -4.413 1.00 68.94 86 PHE A O 1
ATOM 712 N N . GLU A 1 87 ? 13.157 4.209 -2.904 1.00 62.41 87 GLU A N 1
ATOM 713 C CA . GLU A 1 87 ? 13.427 2.892 -2.340 1.00 62.41 87 GLU A CA 1
ATOM 714 C C . GLU A 1 87 ? 12.238 2.488 -1.476 1.00 62.41 87 GLU A C 1
ATOM 716 O O . GLU A 1 87 ? 11.824 3.196 -0.554 1.00 62.41 87 GLU A O 1
ATOM 721 N N . ILE A 1 88 ? 11.672 1.341 -1.828 1.00 58.28 88 ILE A N 1
ATOM 722 C CA . ILE A 1 88 ? 10.517 0.731 -1.171 1.00 58.28 88 ILE A CA 1
ATOM 723 C C . ILE A 1 88 ? 10.782 0.479 0.319 1.00 58.28 88 ILE A C 1
ATOM 725 O O . ILE A 1 88 ? 9.863 0.579 1.128 1.00 58.28 88 ILE A O 1
ATOM 729 N N . ASP A 1 89 ? 12.046 0.266 0.676 1.00 54.12 89 ASP A N 1
ATOM 730 C CA . ASP A 1 89 ? 12.492 -0.056 2.031 1.00 54.12 89 ASP A CA 1
ATOM 731 C C . ASP A 1 89 ? 12.449 1.158 2.979 1.00 54.12 89 ASP A C 1
ATOM 733 O O . ASP A 1 89 ? 12.562 1.008 4.193 1.00 54.12 89 ASP A O 1
ATOM 737 N N . SER A 1 90 ? 12.222 2.371 2.456 1.00 52.03 90 SER A N 1
ATOM 738 C CA . SER A 1 90 ? 12.135 3.602 3.259 1.00 52.03 90 SER A CA 1
ATOM 739 C C . SER A 1 90 ? 10.828 3.756 4.055 1.00 52.03 90 SER A C 1
ATOM 741 O O . SER A 1 90 ? 10.650 4.746 4.765 1.00 52.03 90 SER A O 1
ATOM 743 N N . GLY A 1 91 ? 9.911 2.788 3.964 1.00 49.62 91 GLY A N 1
ATOM 744 C CA . GLY A 1 91 ? 8.649 2.779 4.698 1.00 49.62 91 GLY A CA 1
ATOM 745 C C . GLY A 1 91 ? 8.324 1.390 5.226 1.00 49.62 91 GLY A C 1
ATOM 746 O O . GLY A 1 91 ? 7.571 0.646 4.603 1.00 49.62 91 GLY A O 1
ATOM 747 N N . ILE A 1 92 ? 8.862 1.035 6.393 1.00 50.28 92 ILE A N 1
ATOM 748 C CA . ILE A 1 92 ? 8.311 -0.075 7.175 1.00 50.28 92 ILE A CA 1
ATOM 749 C C . ILE A 1 92 ? 7.007 0.440 7.778 1.00 50.28 92 ILE A C 1
ATOM 751 O O . ILE A 1 92 ? 7.003 1.166 8.770 1.00 50.28 92 ILE A O 1
ATOM 755 N N . PHE A 1 93 ? 5.890 0.112 7.138 1.00 60.97 93 PHE A N 1
ATOM 756 C CA . PHE A 1 93 ? 4.573 0.440 7.664 1.00 60.97 93 PHE A CA 1
ATOM 757 C C . PHE A 1 93 ? 4.125 -0.692 8.587 1.00 60.97 93 PHE A C 1
ATOM 759 O O . PHE A 1 93 ? 3.862 -1.812 8.138 1.00 60.97 93 PHE A O 1
ATOM 766 N N . GLU A 1 94 ? 4.024 -0.405 9.884 1.00 60.28 94 GLU A N 1
ATOM 767 C CA . GLU A 1 94 ? 3.405 -1.302 10.862 1.00 60.28 94 GLU A CA 1
ATOM 768 C C . GLU A 1 94 ? 1.886 -1.347 10.640 1.00 60.28 94 GLU A C 1
ATOM 770 O O . GLU A 1 94 ? 1.087 -0.782 11.384 1.00 60.28 94 GLU A O 1
ATOM 775 N N . ILE A 1 95 ? 1.466 -2.009 9.561 1.00 66.00 95 ILE A N 1
ATOM 776 C CA . ILE A 1 95 ? 0.060 -2.327 9.333 1.00 66.00 95 ILE A CA 1
ATOM 777 C C . ILE A 1 95 ? -0.269 -3.556 10.179 1.00 66.00 95 ILE A C 1
ATOM 779 O O . ILE A 1 95 ? 0.178 -4.668 9.870 1.00 66.00 95 ILE A O 1
ATOM 783 N N . SER A 1 96 ? -1.066 -3.348 11.228 1.00 71.38 96 SER A N 1
ATOM 784 C CA . SER A 1 96 ? -1.752 -4.435 11.925 1.00 71.38 96 SER A CA 1
ATOM 785 C C . SER A 1 96 ? -2.801 -5.024 10.981 1.00 71.38 96 SER A C 1
ATOM 787 O O . SER A 1 96 ? -3.733 -4.332 10.567 1.00 71.38 96 SER A O 1
ATOM 789 N N . LEU A 1 97 ? -2.606 -6.278 10.569 1.00 72.00 97 LEU A N 1
ATOM 790 C CA . LEU A 1 97 ? -3.535 -6.990 9.696 1.00 72.00 97 LEU A CA 1
ATOM 791 C C . LEU A 1 97 ? -4.469 -7.837 10.558 1.00 72.00 97 LEU A C 1
ATOM 793 O O . LEU A 1 97 ? -4.018 -8.710 11.297 1.00 72.00 97 LEU A O 1
ATOM 797 N N . GLU A 1 98 ? -5.771 -7.606 10.432 1.00 82.62 98 GLU A N 1
ATOM 798 C CA . GLU A 1 98 ? -6.777 -8.517 10.974 1.00 82.62 98 GLU A CA 1
ATOM 799 C C . GLU A 1 98 ? -6.681 -9.897 10.299 1.00 82.62 98 GLU A C 1
ATOM 801 O O . GLU A 1 98 ? -6.315 -10.012 9.124 1.00 82.62 98 GLU A O 1
ATOM 806 N N . ALA A 1 99 ? -7.054 -10.955 11.027 1.00 84.31 99 ALA A N 1
ATOM 807 C CA . ALA A 1 99 ? -6.963 -12.337 10.548 1.00 84.31 99 ALA A CA 1
ATOM 808 C C . ALA A 1 99 ? -7.716 -12.568 9.221 1.00 84.31 99 ALA A C 1
ATOM 810 O O . ALA A 1 99 ? -7.202 -13.216 8.313 1.00 84.31 99 ALA A O 1
ATOM 811 N N . ASN A 1 100 ? -8.895 -11.961 9.065 1.00 84.19 100 ASN A N 1
ATOM 812 C CA . ASN A 1 100 ? -9.708 -12.035 7.844 1.00 84.19 100 ASN A CA 1
ATOM 813 C C . ASN A 1 100 ? -9.011 -11.427 6.605 1.00 84.19 100 ASN A C 1
ATOM 815 O O . ASN A 1 100 ? -9.203 -11.889 5.479 1.00 84.19 100 ASN A O 1
ATOM 819 N N . LEU A 1 101 ? -8.237 -10.357 6.785 1.00 81.06 101 LEU A N 1
ATOM 820 C CA . LEU A 1 101 ? -7.518 -9.672 5.722 1.00 81.06 101 LEU A CA 1
ATOM 821 C C . LEU A 1 101 ? -6.261 -10.456 5.362 1.00 81.06 101 LEU A C 1
ATOM 823 O O . LEU A 1 101 ? -5.964 -10.606 4.178 1.00 81.06 101 LEU A O 1
ATOM 827 N N . LEU A 1 102 ? -5.586 -11.006 6.373 1.00 88.00 102 LEU A N 1
ATOM 828 C CA . LEU A 1 102 ? -4.445 -11.890 6.191 1.00 88.00 102 LEU A CA 1
ATOM 829 C C . LEU A 1 102 ? -4.820 -13.127 5.363 1.00 88.00 102 LEU A C 1
ATOM 831 O O . LEU A 1 102 ? -4.112 -13.447 4.414 1.00 88.00 102 LEU A O 1
ATOM 835 N N . GLU A 1 103 ? -5.963 -13.762 5.636 1.00 91.56 103 GLU A N 1
ATOM 836 C CA . GLU A 1 103 ? -6.462 -14.895 4.840 1.00 91.56 103 GLU A CA 1
ATOM 837 C C . GLU A 1 103 ? -6.697 -14.521 3.370 1.00 91.56 103 GLU A C 1
ATOM 839 O O . GLU A 1 103 ? -6.298 -15.249 2.460 1.00 91.56 103 GLU A O 1
ATOM 844 N N . LYS A 1 104 ? -7.309 -13.358 3.108 1.00 90.31 104 LYS A N 1
ATOM 845 C CA . LYS A 1 104 ? -7.526 -12.869 1.735 1.00 90.31 104 LYS A CA 1
ATOM 846 C C . LYS A 1 104 ? -6.215 -12.580 1.018 1.00 90.31 104 LYS A C 1
ATOM 848 O O . LYS A 1 104 ? -6.103 -12.838 -0.179 1.00 90.31 104 LYS A O 1
ATOM 853 N N . TRP A 1 105 ? -5.247 -12.017 1.733 1.00 91.75 105 TRP A N 1
ATOM 854 C CA . TRP A 1 105 ? -3.925 -11.729 1.191 1.00 91.75 105 TRP A CA 1
ATOM 855 C C . TRP A 1 105 ? -3.177 -13.011 0.878 1.00 91.75 105 TRP A C 1
ATOM 857 O O . TRP A 1 105 ? -2.648 -13.131 -0.221 1.00 91.75 105 TRP A O 1
ATOM 867 N N . GLN A 1 106 ? -3.226 -13.993 1.775 1.00 92.25 106 GLN A N 1
ATOM 868 C CA . GLN A 1 106 ? -2.648 -15.304 1.529 1.00 92.25 106 GLN A CA 1
ATOM 869 C C . GLN A 1 106 ? -3.281 -15.958 0.298 1.00 92.25 106 GLN A C 1
ATOM 871 O O . GLN A 1 106 ? -2.568 -16.359 -0.613 1.00 92.25 106 GLN A O 1
ATOM 876 N N . ALA A 1 107 ? -4.612 -15.940 0.183 1.00 94.25 107 ALA A N 1
ATOM 877 C CA . ALA A 1 107 ? -5.297 -16.463 -0.996 1.00 94.25 107 ALA A CA 1
ATOM 878 C C . ALA A 1 107 ? -4.908 -15.731 -2.297 1.00 94.25 107 ALA A C 1
ATOM 880 O O . ALA A 1 107 ? -4.875 -16.345 -3.364 1.00 94.25 107 ALA A O 1
ATOM 881 N N . ALA A 1 108 ? -4.628 -14.425 -2.238 1.00 91.06 108 ALA A N 1
ATOM 882 C CA . ALA A 1 108 ? -4.151 -13.655 -3.386 1.00 91.06 108 ALA A CA 1
ATOM 883 C C . ALA A 1 108 ? -2.704 -14.012 -3.768 1.00 91.06 108 ALA A C 1
ATOM 885 O O . ALA A 1 108 ? -2.418 -14.153 -4.959 1.00 91.06 108 ALA A O 1
ATOM 886 N N . LEU A 1 109 ? -1.826 -14.198 -2.777 1.00 92.88 109 LEU A N 1
ATOM 887 C CA . LEU A 1 109 ? -0.447 -14.663 -2.959 1.00 92.88 109 LEU A CA 1
ATOM 888 C C . LEU A 1 109 ? -0.419 -16.072 -3.567 1.00 92.88 109 LEU A C 1
ATOM 890 O O . LEU A 1 109 ? 0.250 -16.293 -4.574 1.00 92.88 109 LEU A O 1
ATOM 894 N N . ASP A 1 110 ? -1.216 -16.995 -3.023 1.00 94.19 110 ASP A N 1
ATOM 895 C CA . ASP A 1 110 ? -1.315 -18.382 -3.491 1.00 94.19 110 ASP A CA 1
ATOM 896 C C . ASP A 1 110 ? -1.798 -18.454 -4.948 1.00 94.19 110 ASP A C 1
ATOM 898 O O . ASP A 1 110 ? -1.328 -19.269 -5.741 1.00 94.19 110 ASP A O 1
ATOM 902 N N . ARG A 1 111 ? -2.722 -17.561 -5.323 1.00 93.12 111 ARG A N 1
ATOM 903 C CA . ARG A 1 111 ? -3.236 -17.424 -6.695 1.00 93.12 111 ARG A CA 1
ATOM 904 C C . ARG A 1 111 ? -2.335 -16.596 -7.609 1.00 93.12 111 ARG A C 1
ATOM 906 O O . ARG A 1 111 ? -2.659 -16.469 -8.787 1.00 93.12 111 ARG A O 1
ATOM 913 N N . GLN A 1 112 ? -1.249 -16.025 -7.085 1.00 90.00 112 GLN A N 1
ATOM 914 C CA . GLN A 1 112 ? -0.345 -15.120 -7.798 1.00 90.00 112 GLN A CA 1
ATOM 915 C C . GLN A 1 112 ? -1.102 -13.992 -8.513 1.00 90.00 112 GLN A C 1
ATOM 917 O O . GLN A 1 112 ? -0.887 -13.721 -9.695 1.00 90.00 112 GLN A O 1
ATOM 922 N N . ILE A 1 113 ? -2.027 -13.340 -7.804 1.00 86.69 113 ILE A N 1
ATOM 923 C CA . ILE A 1 113 ? -2.785 -12.219 -8.369 1.00 86.69 113 ILE A CA 1
ATOM 924 C C . ILE A 1 113 ? -1.814 -11.052 -8.632 1.00 86.69 113 ILE A C 1
ATOM 926 O O . ILE A 1 113 ? -1.131 -10.614 -7.703 1.00 86.69 113 ILE A O 1
ATOM 930 N N . PRO A 1 114 ? -1.727 -10.527 -9.870 1.00 86.00 114 PRO A N 1
ATOM 931 C CA . PRO A 1 114 ? -0.835 -9.416 -10.169 1.00 86.00 114 PRO A CA 1
ATOM 932 C C . PRO A 1 114 ? -1.342 -8.098 -9.575 1.00 86.00 114 PRO A C 1
ATOM 934 O O . PRO A 1 114 ? -2.546 -7.849 -9.527 1.00 86.00 114 PRO A O 1
ATOM 937 N N . VAL A 1 115 ? -0.415 -7.200 -9.223 1.00 83.69 115 VAL A N 1
ATOM 938 C CA . VAL A 1 115 ? -0.732 -5.822 -8.788 1.00 83.69 115 VAL A CA 1
ATOM 939 C C . VAL A 1 115 ? -1.423 -5.027 -9.899 1.00 83.69 115 VAL A C 1
ATOM 941 O O . VAL A 1 115 ? -2.267 -4.174 -9.636 1.00 83.69 115 VAL A O 1
ATOM 944 N N . TYR A 1 116 ? -1.084 -5.312 -11.155 1.00 80.50 116 TYR A N 1
ATOM 945 C CA . TYR A 1 116 ? -1.626 -4.621 -12.319 1.00 80.50 116 TYR A CA 1
ATOM 946 C C . TYR A 1 116 ? -2.556 -5.554 -13.095 1.00 80.50 116 TYR A C 1
ATOM 948 O O . TYR A 1 116 ? -2.175 -6.671 -13.426 1.00 80.50 116 TYR A O 1
ATOM 956 N N . LEU A 1 117 ? -3.749 -5.077 -13.461 1.00 71.12 117 LEU A N 1
ATOM 957 C CA . LEU A 1 117 ? -4.720 -5.862 -14.241 1.00 71.12 117 LEU A CA 1
ATOM 958 C C . LEU A 1 117 ? -4.240 -6.179 -15.673 1.00 71.12 117 LEU A C 1
ATOM 960 O O . LEU A 1 117 ? -4.716 -7.127 -16.289 1.00 71.12 117 LEU A O 1
ATOM 964 N N . SER A 1 118 ? -3.292 -5.401 -16.206 1.00 65.56 118 SER A N 1
ATOM 965 C CA . SER A 1 118 ? -2.755 -5.551 -17.563 1.00 65.56 118 SER A CA 1
ATOM 966 C C . SER A 1 118 ? -1.340 -6.135 -17.540 1.00 65.56 118 SER A C 1
ATOM 968 O O . SER A 1 118 ? -0.358 -5.407 -17.686 1.00 65.56 118 SER A O 1
ATOM 970 N N . THR A 1 119 ? -1.227 -7.453 -17.362 1.00 62.09 119 THR A N 1
ATOM 971 C CA . THR A 1 119 ? 0.046 -8.195 -17.479 1.00 62.09 119 THR A CA 1
ATOM 972 C C . THR A 1 119 ? 0.211 -8.931 -18.812 1.00 62.09 119 THR A C 1
ATOM 974 O O . THR A 1 119 ? 1.302 -9.420 -19.096 1.00 62.09 119 THR A O 1
ATOM 977 N N . TYR A 1 120 ? -0.837 -8.983 -19.642 1.00 55.25 120 TYR A N 1
ATOM 978 C CA . TYR A 1 120 ? -0.897 -9.812 -20.853 1.00 55.25 120 TYR A CA 1
ATOM 979 C C . TYR A 1 120 ? 0.121 -9.429 -21.948 1.00 55.25 120 TYR A C 1
ATOM 981 O O . TYR A 1 120 ? 0.573 -10.308 -22.674 1.00 55.25 120 TYR A O 1
ATOM 989 N N . ASP A 1 121 ? 0.574 -8.170 -22.009 1.00 58.56 121 ASP A N 1
ATOM 990 C CA . ASP A 1 121 ? 1.535 -7.686 -23.024 1.00 58.56 121 ASP A CA 1
ATOM 991 C C . ASP A 1 121 ? 2.989 -7.593 -22.524 1.00 58.56 121 ASP A C 1
ATOM 993 O O . ASP A 1 121 ? 3.809 -6.820 -23.049 1.00 58.56 121 ASP A O 1
ATOM 997 N N . ASN A 1 122 ? 3.316 -8.343 -21.469 1.00 55.88 122 ASN A N 1
ATOM 998 C CA . ASN A 1 122 ? 4.572 -8.200 -20.746 1.00 55.88 122 ASN A CA 1
ATOM 999 C C . ASN A 1 122 ? 5.569 -9.329 -21.098 1.00 55.88 122 ASN A C 1
ATOM 1001 O O . ASN A 1 122 ? 5.611 -10.352 -20.415 1.00 55.88 122 ASN A O 1
ATOM 1005 N N . PRO A 1 123 ? 6.391 -9.189 -22.160 1.00 56.91 123 PRO A N 1
ATOM 1006 C CA . PRO A 1 123 ? 7.472 -10.128 -22.434 1.00 56.91 123 PRO A CA 1
ATOM 1007 C C . PRO A 1 123 ? 8.498 -10.129 -21.285 1.00 56.91 123 PRO A C 1
ATOM 1009 O O . PRO A 1 123 ? 8.665 -9.106 -20.614 1.00 56.91 123 PRO A O 1
ATOM 1012 N N . PRO A 1 124 ? 9.259 -11.226 -21.100 1.00 59.09 124 PRO A N 1
ATOM 1013 C CA . PRO A 1 124 ? 10.151 -11.449 -19.949 1.00 59.09 124 PRO A CA 1
ATOM 1014 C C . PRO A 1 124 ? 11.239 -10.379 -19.727 1.00 59.09 124 PRO A C 1
ATOM 1016 O O . PRO A 1 124 ? 11.846 -10.334 -18.662 1.00 59.09 124 PRO A O 1
ATOM 1019 N N . ASN A 1 125 ? 11.463 -9.484 -20.697 1.00 62.34 125 ASN A N 1
ATOM 1020 C CA . ASN A 1 125 ? 12.486 -8.434 -20.654 1.00 62.34 125 ASN A CA 1
ATOM 1021 C C . ASN A 1 125 ? 11.949 -7.025 -20.329 1.00 62.34 125 ASN A C 1
ATOM 1023 O O . ASN A 1 125 ? 12.717 -6.061 -20.388 1.00 62.34 125 ASN A O 1
ATOM 1027 N N . LYS A 1 126 ? 10.655 -6.862 -20.021 1.00 67.19 126 LYS A N 1
ATOM 1028 C CA . LYS A 1 126 ? 10.085 -5.562 -19.623 1.00 67.19 126 LYS A CA 1
ATOM 1029 C C . LYS A 1 126 ? 10.014 -5.430 -18.104 1.00 67.19 126 LYS A C 1
ATOM 1031 O O . LYS A 1 126 ? 9.582 -6.339 -17.401 1.00 67.19 126 LYS A O 1
ATOM 1036 N N . LYS A 1 127 ? 10.412 -4.261 -17.599 1.00 75.56 127 LYS A N 1
ATOM 1037 C CA . LYS A 1 127 ? 10.219 -3.879 -16.193 1.00 75.56 127 LYS A CA 1
ATOM 1038 C C . LYS A 1 127 ? 9.004 -2.963 -16.101 1.00 75.56 127 LYS A C 1
ATOM 1040 O O . LYS A 1 127 ? 8.896 -2.014 -16.879 1.00 75.56 127 LYS A O 1
ATOM 1045 N N . ILE A 1 128 ? 8.109 -3.248 -15.159 1.00 76.06 128 ILE A N 1
ATOM 1046 C CA . ILE A 1 128 ? 6.981 -2.372 -14.835 1.00 76.06 128 ILE A CA 1
ATOM 1047 C C . ILE A 1 128 ? 7.382 -1.508 -13.644 1.00 76.06 128 ILE A C 1
ATOM 1049 O O . ILE A 1 128 ? 7.863 -2.018 -12.633 1.00 76.06 128 ILE A O 1
ATOM 1053 N N . TYR A 1 129 ? 7.162 -0.207 -13.777 1.00 80.44 129 TYR A N 1
ATOM 1054 C CA . TYR A 1 129 ? 7.250 0.761 -12.692 1.00 80.44 129 TYR A CA 1
ATOM 1055 C C . TYR A 1 129 ? 5.884 1.412 -12.502 1.00 80.44 129 TYR A C 1
ATOM 1057 O O . TYR A 1 129 ? 5.130 1.552 -13.460 1.00 80.44 129 TYR A O 1
ATOM 1065 N N . THR A 1 130 ? 5.569 1.847 -11.290 1.00 78.94 130 THR A N 1
ATOM 1066 C CA . THR A 1 130 ? 4.449 2.760 -11.059 1.00 78.94 130 THR A CA 1
ATOM 1067 C C . THR A 1 130 ? 5.000 4.171 -10.982 1.00 78.94 130 THR A C 1
ATOM 1069 O O . THR A 1 130 ? 5.765 4.491 -10.074 1.00 78.94 130 THR A O 1
ATOM 1072 N N . LYS A 1 131 ? 4.603 5.028 -11.924 1.00 81.19 131 LYS A N 1
ATOM 1073 C CA . LYS A 1 131 ? 4.811 6.468 -11.794 1.00 81.19 131 LYS A CA 1
ATOM 1074 C C . LYS A 1 131 ? 3.734 7.015 -10.878 1.00 81.19 131 LYS A C 1
ATOM 1076 O O . LYS A 1 131 ? 2.549 6.908 -11.201 1.00 81.19 131 LYS A O 1
ATOM 1081 N N . VAL A 1 132 ? 4.153 7.613 -9.773 1.00 74.94 132 VAL A N 1
ATOM 1082 C CA . VAL A 1 132 ? 3.269 8.308 -8.840 1.00 74.94 132 VAL A CA 1
ATOM 1083 C C . VAL A 1 132 ? 3.559 9.803 -8.852 1.00 74.94 132 VAL A C 1
ATOM 1085 O O . VAL A 1 132 ? 4.705 10.224 -8.997 1.00 74.94 132 VAL A O 1
ATOM 1088 N N . ALA A 1 133 ? 2.513 10.610 -8.724 1.00 75.75 133 ALA A N 1
ATOM 1089 C CA . ALA A 1 133 ? 2.613 12.047 -8.500 1.00 75.75 133 ALA A CA 1
ATOM 1090 C C . ALA A 1 133 ? 2.032 12.362 -7.123 1.00 75.75 133 ALA A C 1
ATOM 1092 O O . ALA A 1 133 ? 0.906 11.952 -6.839 1.00 75.75 133 ALA A O 1
ATOM 1093 N N . LEU A 1 134 ? 2.785 13.069 -6.280 1.00 69.62 134 LEU A N 1
ATOM 1094 C CA . LEU A 1 134 ? 2.319 13.468 -4.943 1.00 69.62 134 LEU A CA 1
ATOM 1095 C C . LEU A 1 134 ? 1.571 14.810 -4.962 1.00 69.62 134 LEU A C 1
ATOM 1097 O O . LEU A 1 134 ? 0.771 15.084 -4.072 1.00 69.62 134 LEU A O 1
ATOM 1101 N N . SER A 1 135 ? 1.794 15.629 -5.989 1.00 68.44 135 SER A N 1
ATOM 1102 C CA . SER A 1 135 ? 1.155 16.930 -6.184 1.00 68.44 135 SER A CA 1
ATOM 1103 C C . SER A 1 135 ? 0.784 17.136 -7.662 1.00 68.44 135 SER A C 1
ATOM 1105 O O . SER A 1 135 ? 1.154 16.339 -8.528 1.00 68.44 135 SER A O 1
ATOM 1107 N N . TYR A 1 136 ? 0.012 18.190 -7.950 1.00 61.41 136 TYR A N 1
ATOM 1108 C CA . TYR A 1 136 ? -0.294 18.621 -9.324 1.00 61.41 136 TYR A CA 1
ATOM 1109 C C . TYR A 1 136 ? 0.934 19.232 -10.024 1.00 61.41 136 TYR A C 1
ATOM 1111 O O . TYR A 1 136 ? 0.949 19.372 -11.247 1.00 61.41 136 TYR A O 1
ATOM 1119 N N . GLU A 1 137 ? 1.960 19.623 -9.263 1.00 65.38 137 GLU A N 1
ATOM 1120 C CA . GLU A 1 137 ? 3.138 20.279 -9.814 1.00 65.38 137 GLU A CA 1
ATOM 1121 C C . GLU A 1 137 ? 3.928 19.314 -10.707 1.00 65.38 137 GLU A C 1
ATOM 1123 O O . GLU A 1 137 ? 4.137 18.142 -10.397 1.00 65.38 137 GLU A O 1
ATOM 1128 N N . ILE A 1 138 ? 4.356 19.827 -11.861 1.00 57.44 138 ILE A N 1
ATOM 1129 C CA . ILE A 1 138 ? 4.789 19.050 -13.037 1.00 57.44 138 ILE A CA 1
ATOM 1130 C C . ILE A 1 138 ? 6.098 18.266 -12.779 1.00 57.44 138 ILE A C 1
ATOM 1132 O O . ILE A 1 138 ? 6.492 17.420 -13.581 1.00 57.44 138 ILE A O 1
ATOM 1136 N N . TYR A 1 139 ? 6.771 18.523 -11.654 1.00 62.41 139 TYR A N 1
ATOM 1137 C CA . TYR A 1 139 ? 8.103 18.001 -11.350 1.00 62.41 139 TYR A CA 1
ATOM 1138 C C . TYR A 1 139 ? 8.136 16.957 -10.222 1.00 62.41 139 TYR A C 1
ATOM 1140 O O . TYR A 1 139 ? 9.122 16.231 -10.118 1.00 62.41 139 TYR A O 1
ATOM 1148 N N . ASP A 1 140 ? 7.060 16.785 -9.447 1.00 67.31 140 ASP A N 1
ATOM 1149 C CA . ASP A 1 140 ? 7.031 15.852 -8.306 1.00 67.31 140 ASP A CA 1
ATOM 1150 C C . ASP A 1 140 ? 6.562 14.453 -8.711 1.00 67.31 140 ASP A C 1
ATOM 1152 O O . ASP A 1 140 ? 5.590 13.886 -8.192 1.00 67.31 140 ASP A O 1
ATOM 1156 N N . HIS A 1 141 ? 7.263 13.884 -9.684 1.00 74.00 141 HIS A N 1
ATOM 1157 C CA . HIS A 1 141 ? 7.028 12.523 -10.120 1.00 74.00 141 HIS A CA 1
ATOM 1158 C C . HIS A 1 141 ? 8.064 11.568 -9.546 1.00 74.00 141 HIS A C 1
ATOM 1160 O O . HIS A 1 141 ? 9.269 11.746 -9.724 1.00 74.00 141 HIS A O 1
ATOM 1166 N N . TYR A 1 142 ? 7.571 10.489 -8.953 1.00 77.81 142 TYR A N 1
ATOM 1167 C CA . TYR A 1 142 ? 8.398 9.423 -8.415 1.00 77.81 142 TYR A CA 1
ATOM 1168 C C . TYR A 1 142 ? 8.137 8.128 -9.165 1.00 77.81 142 TYR A C 1
ATOM 1170 O O . TYR A 1 142 ? 7.021 7.858 -9.616 1.00 77.81 142 TYR A O 1
ATOM 1178 N N . MET A 1 143 ? 9.182 7.319 -9.288 1.00 80.44 143 MET A N 1
ATOM 1179 C CA . MET A 1 143 ? 9.086 5.973 -9.837 1.00 80.44 143 MET A CA 1
ATOM 1180 C C . MET A 1 143 ? 9.178 4.963 -8.700 1.00 80.44 143 MET A C 1
ATOM 1182 O O . MET A 1 143 ? 10.199 4.867 -8.019 1.00 80.44 143 MET A O 1
ATOM 1186 N N . LEU A 1 144 ? 8.107 4.195 -8.519 1.00 81.19 144 LEU A N 1
ATOM 1187 C CA . LEU A 1 144 ? 8.037 3.080 -7.585 1.00 81.19 144 LEU A CA 1
ATOM 1188 C C . LEU A 1 144 ? 8.241 1.772 -8.336 1.00 81.19 144 LEU A C 1
ATOM 1190 O O . LEU A 1 144 ? 7.604 1.510 -9.360 1.00 81.19 144 LEU A O 1
ATOM 1194 N N . LYS A 1 145 ? 9.105 0.914 -7.805 1.00 82.62 145 LYS A N 1
ATOM 1195 C CA . LYS A 1 145 ? 9.354 -0.417 -8.360 1.00 82.62 145 LYS A CA 1
ATOM 1196 C C . LYS A 1 145 ? 8.555 -1.479 -7.601 1.00 82.62 145 LYS A C 1
ATOM 1198 O O . LYS A 1 145 ? 9.137 -2.329 -6.937 1.00 82.62 145 LYS A O 1
ATOM 1203 N N . LEU A 1 146 ? 7.228 -1.414 -7.669 1.00 82.31 146 LEU A N 1
ATOM 1204 C CA . LEU A 1 146 ? 6.372 -2.386 -6.980 1.00 82.31 146 LEU A CA 1
ATOM 1205 C C . LEU A 1 146 ? 6.521 -3.794 -7.590 1.00 82.31 146 LEU A C 1
ATOM 1207 O O . LEU A 1 146 ? 6.719 -3.910 -8.808 1.00 82.31 146 LEU A O 1
ATOM 1211 N N . PRO A 1 147 ? 6.407 -4.863 -6.782 1.00 83.50 147 PRO A N 1
ATOM 1212 C CA . PRO A 1 147 ? 6.384 -6.224 -7.299 1.00 83.50 147 PRO A CA 1
ATOM 1213 C C . PRO A 1 147 ? 5.186 -6.399 -8.236 1.00 83.50 147 PRO A C 1
ATOM 1215 O O . PRO A 1 147 ? 4.076 -5.979 -7.930 1.00 83.50 147 PRO A O 1
ATOM 1218 N N . VAL A 1 148 ? 5.403 -7.014 -9.401 1.00 83.19 148 VAL A N 1
ATOM 1219 C CA . VAL A 1 148 ? 4.300 -7.321 -10.333 1.00 83.19 148 VAL A CA 1
ATOM 1220 C C . VAL A 1 148 ? 3.411 -8.412 -9.746 1.00 83.19 148 VAL A C 1
ATOM 1222 O O . VAL A 1 148 ? 2.191 -8.309 -9.806 1.00 83.19 148 VAL A O 1
ATOM 1225 N N . TYR A 1 149 ? 4.048 -9.419 -9.152 1.00 87.56 149 TYR A N 1
ATOM 1226 C CA . TYR A 1 149 ? 3.429 -10.519 -8.428 1.00 87.56 149 TYR A CA 1
ATOM 1227 C C . TYR A 1 149 ? 4.033 -10.524 -7.026 1.00 87.56 149 TYR A C 1
ATOM 1229 O O . TYR A 1 149 ? 5.188 -10.941 -6.888 1.00 87.56 149 TYR A O 1
ATOM 1237 N N . PRO A 1 150 ? 3.318 -10.001 -6.018 1.00 90.12 150 PRO A N 1
ATOM 1238 C CA . PRO A 1 150 ? 3.780 -10.041 -4.644 1.00 90.12 150 PRO A CA 1
ATOM 1239 C C . PRO A 1 150 ? 3.980 -11.495 -4.216 1.00 90.12 150 PRO A C 1
ATOM 1241 O O . PRO A 1 150 ? 3.185 -12.369 -4.564 1.00 90.12 150 PRO A O 1
ATOM 1244 N N . LYS A 1 151 ? 5.064 -11.760 -3.493 1.00 90.75 151 LYS A N 1
ATOM 1245 C CA . LYS A 1 151 ? 5.442 -13.096 -3.012 1.00 90.75 151 LYS A CA 1
ATOM 1246 C C . LYS A 1 151 ? 5.312 -13.236 -1.506 1.00 90.75 151 LYS A C 1
ATOM 1248 O O . LYS A 1 151 ? 5.272 -14.354 -1.003 1.00 90.75 151 LYS A O 1
ATOM 1253 N N . THR A 1 152 ? 5.278 -12.115 -0.796 1.00 90.56 152 THR A N 1
ATOM 1254 C CA . THR A 1 152 ? 5.220 -12.076 0.662 1.00 90.56 152 THR A CA 1
ATOM 1255 C C . THR A 1 152 ? 4.154 -11.100 1.135 1.00 90.56 152 THR A C 1
ATOM 1257 O O . THR A 1 152 ? 3.741 -10.178 0.423 1.00 90.56 152 THR A O 1
ATOM 1260 N N . THR A 1 153 ? 3.710 -11.288 2.372 1.00 86.56 153 THR A N 1
ATOM 1261 C CA . THR A 1 153 ? 2.784 -10.374 3.046 1.00 86.56 153 THR A CA 1
ATOM 1262 C C . THR A 1 153 ? 3.404 -8.982 3.200 1.00 86.56 153 THR A C 1
ATOM 1264 O O . THR A 1 153 ? 2.707 -7.978 3.111 1.00 86.56 153 THR A O 1
ATOM 1267 N N . GLU A 1 154 ? 4.719 -8.898 3.375 1.00 84.31 154 GLU A N 1
ATOM 1268 C CA . GLU A 1 154 ? 5.492 -7.659 3.450 1.00 84.31 154 GLU A CA 1
ATOM 1269 C C . GLU A 1 154 ? 5.419 -6.882 2.130 1.00 84.31 154 GLU A C 1
ATOM 1271 O O . GLU A 1 154 ? 5.116 -5.689 2.129 1.00 84.31 154 GLU A O 1
ATOM 1276 N N . GLU A 1 155 ? 5.594 -7.566 0.996 1.00 85.19 155 GLU A N 1
ATOM 1277 C CA . GLU A 1 155 ? 5.407 -6.977 -0.332 1.00 85.19 155 GLU A CA 1
ATOM 1278 C C . GLU A 1 155 ? 3.964 -6.486 -0.540 1.00 85.19 155 GLU A C 1
ATOM 1280 O O . GLU A 1 155 ? 3.749 -5.414 -1.105 1.00 85.19 155 GLU A O 1
ATOM 1285 N N . MET A 1 156 ? 2.967 -7.213 -0.022 1.00 85.81 156 MET A N 1
ATOM 1286 C CA . MET A 1 156 ? 1.563 -6.780 -0.048 1.00 85.81 156 MET A CA 1
ATOM 1287 C C . MET A 1 156 ? 1.312 -5.528 0.807 1.00 85.81 156 MET A C 1
ATOM 1289 O O . MET A 1 156 ? 0.554 -4.649 0.391 1.00 85.81 156 MET A O 1
ATOM 1293 N N . LYS A 1 157 ? 1.964 -5.404 1.973 1.00 80.06 157 LYS A N 1
ATOM 1294 C CA . LYS A 1 157 ? 1.897 -4.189 2.809 1.00 80.06 157 LYS A CA 1
ATOM 1295 C C . LYS A 1 157 ? 2.437 -2.985 2.050 1.00 80.06 157 LYS A C 1
ATOM 1297 O O . LYS A 1 157 ? 1.772 -1.957 2.007 1.00 80.06 157 LYS A O 1
ATOM 1302 N N . ILE A 1 1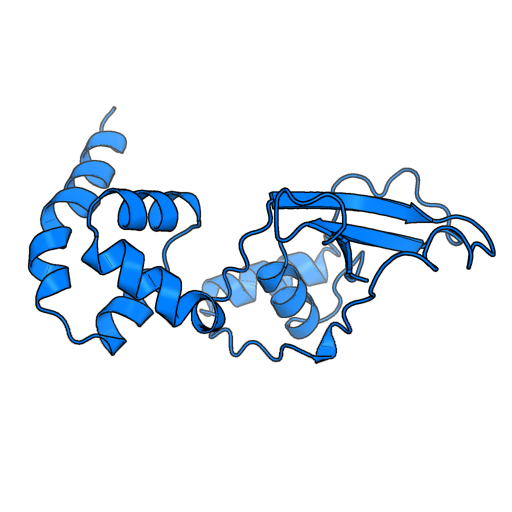58 ? 3.587 -3.141 1.396 1.00 78.75 158 ILE A N 1
ATOM 1303 C CA . ILE A 1 158 ? 4.181 -2.099 0.553 1.00 78.75 158 ILE A CA 1
ATOM 1304 C C . ILE A 1 158 ? 3.202 -1.677 -0.544 1.00 78.75 158 ILE A C 1
ATOM 1306 O O . ILE A 1 158 ? 2.939 -0.488 -0.695 1.00 78.75 158 ILE A O 1
ATOM 1310 N N . VAL A 1 159 ? 2.638 -2.634 -1.290 1.00 80.44 159 VAL A N 1
ATOM 1311 C CA . VAL A 1 159 ? 1.675 -2.336 -2.362 1.00 80.44 159 VAL A CA 1
ATOM 1312 C C . VAL A 1 159 ? 0.489 -1.536 -1.818 1.00 80.44 159 VAL A C 1
ATOM 1314 O O . VAL A 1 159 ? 0.181 -0.491 -2.377 1.00 80.44 159 VAL A O 1
ATOM 1317 N N . ARG A 1 160 ? -0.107 -1.960 -0.695 1.00 79.25 160 ARG A N 1
ATOM 1318 C CA . ARG A 1 160 ? -1.236 -1.266 -0.046 1.00 79.25 160 ARG A CA 1
ATOM 1319 C C . ARG A 1 160 ? -0.895 0.157 0.408 1.00 79.25 160 ARG A C 1
ATOM 1321 O O . ARG A 1 160 ? -1.754 1.026 0.408 1.00 79.25 160 ARG A O 1
ATOM 1328 N N . CYS A 1 161 ? 0.329 0.404 0.864 1.00 73.88 161 CYS A N 1
ATOM 1329 C CA . CYS A 1 161 ? 0.723 1.737 1.328 1.00 73.88 161 CYS A CA 1
ATOM 1330 C C . CYS A 1 161 ? 0.870 2.750 0.191 1.00 73.88 161 CYS A C 1
ATOM 1332 O O . CYS A 1 161 ? 0.809 3.957 0.430 1.00 73.88 161 CYS A O 1
ATOM 1334 N N . TRP A 1 162 ? 1.104 2.268 -1.028 1.00 71.94 162 TRP A N 1
ATOM 1335 C CA . TRP A 1 162 ? 1.364 3.108 -2.191 1.00 71.94 162 TRP A CA 1
ATOM 1336 C C . TRP A 1 162 ? 0.241 3.095 -3.234 1.00 71.94 162 TRP A C 1
ATOM 1338 O O . TRP A 1 162 ? 0.319 3.908 -4.152 1.00 71.94 162 TRP A O 1
ATOM 1348 N N . LEU A 1 163 ? -0.757 2.209 -3.126 1.00 70.19 163 LEU A N 1
ATOM 1349 C CA . LEU A 1 163 ? -1.909 2.068 -4.032 1.00 70.19 163 LEU A CA 1
ATOM 1350 C C . LEU A 1 163 ? -3.202 1.839 -3.242 1.00 70.19 163 LEU A C 1
ATOM 1352 O O . LEU A 1 163 ? -4.202 2.504 -3.591 1.00 70.19 163 LEU A O 1
#

InterPro domains:
  IPR001810 F-box domain [PF00646] (19-54)
  IPR001810 F-box domain [PS50181] (15-68)
  IPR036047 F-box-like domain superfamily [SSF81383] (13-56)
  IPR059425 Domain of unknown function DUF8381 [PF28323] (87-163)

Foldseek 3Di:
DPPVVVVVCVLVVCPVVLVPDDLVVNLVVLLPDDPVSLVVQLVPDVVSVVSCVVCVLLSLDQDWPDKDKDKDADPCPPVCVLAAEDDLVVDPHPDDDDPVRVVVVVVCLVVQPFLDPPPPPPDPRIFIWIWTASDPDPRRIYTYRQDRGDNDVSSVVSSVSRD

Organism: Meloidogyne enterolobii (NCBI:txid390850)

Radius of gyration: 19.0 Å; chains: 1; bounding box: 52×40×46 Å